Protein AF-A0A3N0XPR8-F1 (afdb_monomer_lite)

Sequence (132 aa):
MGLFILSEVSAPPVPPTPMPAAERLIGLFQVGHSLERYVEEFVELAYLTNWSDARLIALFLDGLDESTSRFDEPDDYFSLSDTINLILYLNGSKFVVEEVQDFKCSSRPVPPETRAAWPVRQPPSSSTCPSS

Secondary structure (DSSP, 8-state):
---------PPPPPPPP---HHHHHHT---TTS-HHHHHHHHHHHHHTS---HHHHHHHHHHHS-TTS---S---TT--HHHHHHHHHHHTT-----------------PPP--------------------

Radius of gyration: 33.57 Å; chains: 1; bounding box: 107×58×76 Å

Organism: Anabarilius grahami (NCBI:txid495550)

pLDDT: mean 77.06, std 17.83, range [42.56, 96.69]

Structure (mmCIF, N/CA/C/O backbone):
data_AF-A0A3N0XPR8-F1
#
_entry.id   AF-A0A3N0XPR8-F1
#
loop_
_atom_site.group_PDB
_atom_site.id
_atom_site.type_symbol
_atom_site.label_atom_id
_atom_site.label_alt_id
_atom_site.label_comp_id
_atom_site.label_asym_id
_atom_site.label_entity_id
_atom_site.label_seq_id
_atom_site.pdbx_PDB_ins_code
_atom_site.Cartn_x
_atom_site.Cartn_y
_atom_site.Cartn_z
_atom_site.occupancy
_atom_site.B_iso_or_equiv
_atom_site.auth_seq_id
_atom_site.auth_comp_id
_atom_site.auth_asym_id
_atom_site.auth_atom_id
_atom_site.pdbx_PDB_model_num
ATOM 1 N N . MET A 1 1 ? -19.974 -2.302 64.026 1.00 43.28 1 MET A N 1
ATOM 2 C CA . MET A 1 1 ? -19.179 -3.031 63.017 1.00 43.28 1 MET A CA 1
ATOM 3 C C . MET A 1 1 ? -19.311 -2.284 61.705 1.00 43.28 1 MET A C 1
ATOM 5 O O . MET A 1 1 ? -20.397 -2.296 61.146 1.00 43.28 1 MET A O 1
ATOM 9 N N . GLY A 1 2 ? -18.277 -1.558 61.279 1.00 44.09 2 GLY A N 1
ATOM 10 C CA . GLY A 1 2 ? -18.265 -0.865 59.987 1.00 44.09 2 GLY A CA 1
ATOM 11 C C . GLY A 1 2 ? -17.307 -1.575 59.039 1.00 44.09 2 GLY A C 1
ATOM 12 O O . GLY A 1 2 ? -16.176 -1.850 59.436 1.00 44.09 2 GLY A O 1
ATOM 13 N N . LEU A 1 3 ? -17.753 -1.884 57.820 1.00 52.28 3 LEU A N 1
ATOM 14 C CA . LEU A 1 3 ? -16.852 -2.302 56.748 1.00 52.28 3 LEU A CA 1
ATOM 15 C C . LEU A 1 3 ? -16.300 -1.050 56.066 1.00 52.28 3 LEU A C 1
ATOM 17 O O . LEU A 1 3 ? -17.066 -0.221 55.580 1.00 52.28 3 LEU A O 1
ATOM 21 N N . PHE A 1 4 ? -14.977 -0.948 55.996 1.00 45.56 4 PHE A N 1
ATOM 22 C CA . PHE A 1 4 ? -14.303 -0.006 55.113 1.00 45.56 4 PHE A CA 1
ATOM 23 C C . PHE A 1 4 ? -13.998 -0.728 53.800 1.00 45.56 4 PHE A C 1
ATOM 25 O O . PHE A 1 4 ? -13.233 -1.691 53.791 1.00 45.56 4 PHE A O 1
ATOM 32 N N . ILE A 1 5 ? -14.596 -0.274 52.697 1.00 58.19 5 ILE A N 1
ATOM 33 C CA . ILE A 1 5 ? -14.171 -0.690 51.360 1.00 58.19 5 ILE A CA 1
ATOM 34 C C . ILE A 1 5 ? -12.906 0.103 51.028 1.00 58.19 5 ILE A C 1
ATOM 36 O O . ILE A 1 5 ? -12.961 1.319 50.843 1.00 58.19 5 ILE A O 1
ATOM 40 N N . LEU A 1 6 ? -11.765 -0.583 50.963 1.00 47.50 6 LEU A N 1
ATOM 41 C CA . LEU A 1 6 ? -10.565 -0.045 50.331 1.00 47.50 6 LEU A CA 1
ATOM 42 C C . LEU A 1 6 ? -10.851 0.078 48.833 1.00 47.50 6 LEU A C 1
ATOM 44 O O . LEU A 1 6 ? -10.899 -0.921 48.120 1.00 47.50 6 LEU A O 1
ATOM 48 N N . SER A 1 7 ? -11.086 1.306 48.371 1.00 49.34 7 SER A N 1
ATOM 49 C CA . SER A 1 7 ? -11.169 1.599 46.944 1.00 49.34 7 SER A CA 1
ATOM 50 C C . SER A 1 7 ? -9.769 1.451 46.358 1.00 49.34 7 SER A C 1
ATOM 52 O O . SER A 1 7 ? -8.917 2.314 46.570 1.00 49.34 7 SER A O 1
ATOM 54 N N . GLU A 1 8 ? -9.525 0.346 45.657 1.00 52.72 8 GLU A N 1
ATOM 55 C CA . GLU A 1 8 ? -8.276 0.130 44.935 1.00 52.72 8 GLU A CA 1
ATOM 56 C C . GLU A 1 8 ? -8.124 1.234 43.884 1.00 52.72 8 GLU A C 1
ATOM 58 O O . GLU A 1 8 ? -8.936 1.369 42.965 1.00 52.72 8 GLU A O 1
ATOM 63 N N . VAL A 1 9 ? -7.118 2.089 44.071 1.00 51.78 9 VAL A N 1
ATOM 64 C CA . VAL A 1 9 ? -6.809 3.161 43.127 1.00 51.78 9 VAL A CA 1
ATOM 65 C C . VAL A 1 9 ? -6.181 2.509 41.905 1.00 51.78 9 VAL A C 1
ATOM 67 O O . VAL A 1 9 ? -4.978 2.254 41.878 1.00 51.78 9 VAL A O 1
ATOM 70 N N . SER A 1 10 ? -7.019 2.233 40.903 1.00 52.75 10 SER A N 1
ATOM 71 C CA . SER A 1 10 ? -6.559 1.864 39.566 1.00 52.75 10 SER A CA 1
ATOM 72 C C . SER A 1 10 ? -5.534 2.897 39.108 1.00 52.75 10 SER A C 1
ATOM 74 O O . SER A 1 10 ? -5.811 4.102 39.113 1.00 52.75 10 SER A O 1
ATOM 76 N N . ALA A 1 11 ? -4.329 2.428 38.784 1.00 58.59 11 ALA A N 1
ATOM 77 C CA . ALA A 1 11 ? -3.238 3.292 38.366 1.00 58.59 11 ALA A CA 1
ATOM 78 C C . ALA A 1 11 ? -3.660 4.129 37.142 1.00 58.59 11 ALA A C 1
ATOM 80 O O . ALA A 1 11 ? -4.425 3.640 36.304 1.00 58.59 11 ALA A O 1
ATOM 81 N N . PRO A 1 12 ? -3.167 5.376 37.000 1.00 63.00 12 PRO A N 1
ATOM 82 C CA . PRO A 1 12 ? -3.396 6.133 35.777 1.00 63.00 12 PRO A CA 1
ATOM 83 C C . PRO A 1 12 ? -2.898 5.304 34.584 1.00 63.00 12 PRO A C 1
ATOM 85 O O . PRO A 1 12 ? -1.821 4.704 34.687 1.00 63.00 12 PRO A O 1
ATOM 88 N N . PRO A 1 13 ? -3.651 5.239 33.469 1.00 62.06 13 PRO A N 1
ATOM 89 C CA . PRO A 1 13 ? -3.221 4.480 32.308 1.00 62.06 13 PRO A CA 1
ATOM 90 C C . PRO A 1 13 ? -1.861 5.011 31.861 1.00 62.06 13 PRO A C 1
ATOM 92 O O . PRO A 1 13 ? -1.708 6.206 31.598 1.00 62.06 13 PRO A O 1
ATOM 95 N N . VAL A 1 14 ? -0.870 4.117 31.813 1.00 63.72 14 VAL A N 1
ATOM 96 C CA . VAL A 1 14 ? 0.447 4.428 31.254 1.00 63.72 14 VAL A CA 1
ATOM 97 C C . VAL A 1 14 ? 0.209 4.984 29.847 1.00 63.72 14 VAL A C 1
ATOM 99 O O . VAL A 1 14 ? -0.516 4.336 29.085 1.00 63.72 14 VAL A O 1
ATOM 102 N N . PRO A 1 15 ? 0.754 6.166 29.493 1.00 64.00 15 PRO A N 1
ATOM 103 C CA . PRO A 1 15 ? 0.605 6.697 28.146 1.00 64.00 15 PRO A CA 1
ATOM 104 C C . PRO A 1 15 ? 1.061 5.625 27.154 1.00 64.00 15 PRO A C 1
ATOM 106 O O . PRO A 1 15 ? 2.175 5.121 27.323 1.00 64.00 15 PRO A O 1
ATOM 109 N N . PRO A 1 16 ? 0.229 5.224 26.174 1.00 62.47 16 PRO A N 1
ATOM 110 C CA . PRO A 1 16 ? 0.615 4.180 25.241 1.00 62.47 16 PRO A CA 1
ATOM 111 C C . PRO A 1 16 ? 1.895 4.625 24.541 1.00 62.47 16 PRO A C 1
ATOM 113 O O . PRO A 1 16 ? 1.924 5.681 23.904 1.00 62.47 16 PRO A O 1
ATOM 116 N N . THR A 1 17 ? 2.966 3.847 24.707 1.00 66.75 17 THR A N 1
ATOM 117 C CA . THR A 1 17 ? 4.236 4.104 24.028 1.00 66.75 17 THR A CA 1
ATOM 118 C C . THR A 1 17 ? 3.943 4.191 22.532 1.00 66.75 17 THR A C 1
ATOM 120 O O . THR A 1 17 ? 3.349 3.246 22.005 1.00 66.75 17 THR A O 1
ATOM 123 N N . PRO A 1 18 ? 4.305 5.288 21.839 1.00 75.44 18 PRO A N 1
ATOM 124 C CA . PRO A 1 18 ? 4.056 5.402 20.410 1.00 75.44 18 PRO A CA 1
ATOM 125 C C . PRO A 1 18 ? 4.706 4.224 19.682 1.00 75.44 18 PRO A C 1
ATOM 127 O O . PRO A 1 18 ? 5.931 4.095 19.691 1.00 75.44 18 PRO A O 1
ATOM 130 N N . MET A 1 19 ? 3.886 3.346 19.098 1.00 82.81 19 MET A N 1
ATOM 131 C CA . MET A 1 19 ? 4.390 2.207 18.335 1.00 82.81 19 MET A CA 1
ATOM 132 C C . MET A 1 19 ? 5.205 2.724 17.141 1.00 82.81 19 MET A C 1
ATOM 134 O O . MET A 1 19 ? 4.728 3.622 16.435 1.00 82.81 19 MET A O 1
ATOM 138 N N . PRO A 1 20 ? 6.408 2.178 16.888 1.00 90.81 20 PRO A N 1
ATOM 139 C CA . PRO A 1 20 ? 7.178 2.479 15.691 1.00 90.81 20 PRO A CA 1
ATOM 140 C C . PRO A 1 20 ? 6.335 2.320 14.424 1.00 90.81 20 PRO A C 1
ATOM 142 O O . PRO A 1 20 ? 5.554 1.374 14.309 1.00 90.81 20 PRO A O 1
ATOM 145 N N . ALA A 1 21 ? 6.532 3.201 13.438 1.00 91.00 21 ALA A N 1
ATOM 146 C CA . ALA A 1 21 ? 5.803 3.131 12.168 1.00 91.00 21 ALA A CA 1
ATOM 147 C C . ALA A 1 21 ? 5.944 1.754 11.491 1.00 91.00 21 ALA A C 1
ATOM 149 O O . ALA A 1 21 ? 4.967 1.221 10.982 1.00 91.00 21 ALA A O 1
ATOM 150 N N . ALA A 1 22 ? 7.124 1.134 11.588 1.00 92.44 22 ALA A N 1
ATOM 151 C CA . ALA A 1 22 ? 7.377 -0.222 11.102 1.00 92.44 22 ALA A CA 1
ATOM 152 C C . ALA A 1 22 ? 6.530 -1.307 11.801 1.00 92.44 22 ALA A C 1
ATOM 154 O O . ALA A 1 22 ? 6.082 -2.236 11.140 1.00 92.44 22 ALA A O 1
ATOM 155 N N . GLU A 1 23 ? 6.283 -1.201 13.112 1.00 93.31 23 GLU A N 1
ATOM 156 C CA . GLU A 1 23 ? 5.429 -2.155 13.840 1.00 93.31 23 GLU A CA 1
ATOM 157 C C . GLU A 1 23 ? 3.957 -1.977 13.459 1.00 93.31 23 GLU A C 1
ATOM 159 O O . GLU A 1 23 ? 3.261 -2.963 13.221 1.00 93.31 23 GLU A O 1
ATOM 164 N N . ARG A 1 24 ? 3.500 -0.722 13.318 1.00 93.69 24 ARG A N 1
ATOM 165 C CA . ARG A 1 24 ? 2.156 -0.416 12.801 1.00 93.69 24 ARG A CA 1
ATOM 166 C C . ARG A 1 24 ? 1.963 -0.943 11.379 1.00 93.69 24 ARG A C 1
ATOM 168 O O . ARG A 1 24 ? 0.925 -1.523 11.100 1.00 93.69 24 ARG A O 1
ATOM 175 N N . LEU A 1 25 ? 2.964 -0.778 10.512 1.00 94.94 25 LEU A N 1
ATOM 176 C CA . LEU A 1 25 ? 2.916 -1.188 9.108 1.00 94.94 25 LEU A CA 1
ATOM 177 C C . LEU A 1 25 ? 2.842 -2.714 8.935 1.00 94.94 25 LEU A C 1
ATOM 179 O O . LEU A 1 25 ? 2.115 -3.183 8.069 1.00 94.94 25 LEU A O 1
ATOM 183 N N . ILE A 1 26 ? 3.534 -3.493 9.779 1.00 93.94 26 ILE A N 1
ATOM 184 C CA . ILE A 1 26 ? 3.427 -4.969 9.795 1.00 93.94 26 ILE A CA 1
ATOM 185 C C . ILE A 1 26 ? 2.014 -5.427 10.188 1.00 93.94 26 ILE A C 1
ATOM 187 O O . ILE A 1 26 ? 1.554 -6.468 9.731 1.00 93.94 26 ILE A O 1
ATOM 191 N N . GLY A 1 27 ? 1.339 -4.674 11.060 1.00 93.12 27 GLY A N 1
ATOM 192 C CA . GLY A 1 27 ? -0.011 -4.979 11.533 1.00 93.12 27 GLY A CA 1
ATOM 193 C C . GLY A 1 27 ? -1.140 -4.315 10.741 1.00 93.12 27 GLY A C 1
ATOM 194 O O . GLY A 1 27 ? -2.278 -4.363 11.209 1.00 93.12 27 GLY A O 1
ATOM 195 N N . LEU A 1 28 ? -0.857 -3.659 9.609 1.00 94.94 28 LEU A N 1
ATOM 196 C CA . LEU A 1 28 ? -1.856 -2.891 8.867 1.00 94.94 28 LEU A CA 1
ATOM 197 C C . LEU A 1 28 ? -2.574 -3.758 7.824 1.00 94.94 28 LEU A C 1
ATOM 199 O O . LEU A 1 28 ? -1.993 -4.161 6.818 1.00 94.94 28 LEU A O 1
ATOM 203 N N . PHE A 1 29 ? -3.873 -3.953 8.034 1.00 94.81 29 PHE A N 1
ATOM 204 C CA . PHE A 1 29 ? -4.773 -4.694 7.149 1.00 94.81 29 PHE A CA 1
ATOM 205 C C . PHE A 1 29 ? -5.975 -3.821 6.762 1.00 94.81 29 PHE A C 1
ATOM 207 O O . PHE A 1 29 ? -6.343 -2.906 7.503 1.00 94.81 29 PHE A O 1
ATOM 214 N N . GLN A 1 30 ? -6.612 -4.113 5.628 1.00 94.19 30 GLN A N 1
ATOM 215 C CA . GLN A 1 30 ? -7.778 -3.376 5.137 1.00 94.19 30 GLN A CA 1
ATOM 216 C C . GLN A 1 30 ? -9.026 -3.609 6.014 1.00 94.19 30 GLN A C 1
ATOM 218 O O . GLN A 1 30 ? -9.709 -2.647 6.353 1.00 94.19 30 GLN A O 1
ATOM 223 N N . VAL A 1 31 ? -9.301 -4.852 6.431 1.00 89.56 31 VAL A N 1
ATOM 224 C CA . VAL A 1 31 ? -10.323 -5.257 7.428 1.00 89.56 31 VAL A CA 1
ATOM 225 C C . VAL A 1 31 ? -11.695 -4.587 7.233 1.00 89.56 31 VAL A C 1
ATOM 227 O O . VAL A 1 31 ? -12.309 -4.074 8.171 1.00 89.56 31 VAL A O 1
ATOM 230 N N . GLY A 1 32 ? -12.201 -4.568 6.002 1.00 82.62 32 GLY A N 1
ATOM 231 C CA . GLY A 1 32 ? -13.503 -3.990 5.667 1.00 82.62 32 GLY A CA 1
ATOM 232 C C . GLY A 1 32 ? -13.558 -2.457 5.673 1.00 82.62 32 GLY A C 1
ATOM 233 O O . GLY A 1 32 ? -14.639 -1.887 5.498 1.00 82.62 32 GLY A O 1
ATOM 234 N N . HIS A 1 33 ? -12.427 -1.768 5.846 1.00 91.19 33 HIS A N 1
ATOM 235 C CA . HIS A 1 33 ? -12.305 -0.351 5.511 1.00 91.19 33 HIS A CA 1
ATOM 236 C C . HIS A 1 33 ? -12.254 -0.157 3.985 1.00 91.19 33 HIS A C 1
ATOM 238 O O . HIS A 1 33 ? -11.978 -1.084 3.217 1.00 91.19 33 HIS A O 1
ATOM 244 N N . SER A 1 34 ? -12.538 1.065 3.517 1.00 94.44 34 SER A N 1
ATOM 245 C CA . SER A 1 34 ? -12.401 1.363 2.088 1.00 94.44 34 SER A CA 1
ATOM 246 C C . SER A 1 34 ? -10.932 1.283 1.668 1.00 94.44 34 SER A C 1
ATOM 248 O O . SER A 1 34 ? -10.029 1.576 2.458 1.00 94.44 34 SER A O 1
ATOM 250 N N . LEU A 1 35 ? -10.700 0.903 0.413 1.00 95.62 35 LEU A N 1
ATOM 251 C CA . LEU A 1 35 ? -9.357 0.758 -0.141 1.00 95.62 35 LEU A CA 1
ATOM 252 C C . LEU A 1 35 ? -8.562 2.070 -0.046 1.00 95.62 35 LEU A C 1
ATOM 254 O O . LEU A 1 35 ? -7.383 2.050 0.285 1.00 95.62 35 LEU A O 1
ATOM 258 N N . GLU A 1 36 ? -9.217 3.215 -0.254 1.00 96.38 36 GLU A N 1
ATOM 259 C CA . GLU A 1 36 ? -8.606 4.541 -0.109 1.00 96.38 36 GLU A CA 1
ATOM 260 C C . GLU A 1 36 ? -8.128 4.795 1.319 1.00 96.38 36 GLU A C 1
ATOM 262 O O . GLU A 1 36 ? -7.039 5.328 1.512 1.00 96.38 36 GLU A O 1
ATOM 267 N N . ARG A 1 37 ? -8.919 4.397 2.325 1.00 96.00 37 ARG A N 1
ATOM 268 C CA . ARG A 1 37 ? -8.558 4.602 3.731 1.00 96.00 37 ARG A CA 1
ATOM 269 C C . ARG A 1 37 ? -7.383 3.721 4.150 1.00 96.00 37 ARG A C 1
ATOM 271 O O . ARG A 1 37 ? -6.530 4.174 4.908 1.00 96.00 37 ARG A O 1
ATOM 278 N N . TYR A 1 38 ? -7.337 2.489 3.645 1.00 96.69 38 TYR A N 1
ATOM 279 C CA . TYR A 1 38 ? -6.196 1.596 3.831 1.00 96.69 38 TYR A CA 1
ATOM 280 C C . TYR A 1 38 ? -4.932 2.154 3.157 1.00 96.69 38 TYR A C 1
ATOM 282 O O . TYR A 1 38 ? -3.890 2.244 3.800 1.00 96.69 38 TYR A O 1
ATOM 290 N N . VAL A 1 39 ? -5.035 2.606 1.901 1.00 96.69 39 VAL A N 1
ATOM 291 C CA . VAL A 1 39 ? -3.919 3.221 1.161 1.00 96.69 39 VAL A CA 1
ATOM 292 C C . VAL A 1 39 ? -3.402 4.490 1.847 1.00 96.69 39 VAL A C 1
ATOM 294 O O . VAL A 1 39 ? -2.191 4.663 1.942 1.00 96.69 39 VAL A O 1
ATOM 297 N N . GLU A 1 40 ? -4.286 5.361 2.341 1.00 96.44 40 GLU A N 1
ATOM 298 C CA . GLU A 1 40 ? -3.917 6.593 3.054 1.00 96.44 40 GLU A CA 1
ATOM 299 C C . GLU A 1 40 ? -3.010 6.295 4.263 1.00 96.44 40 GLU A C 1
ATOM 301 O O . GLU A 1 40 ? -1.907 6.837 4.354 1.00 96.44 40 GLU A O 1
ATOM 306 N N . GLU A 1 41 ? -3.428 5.385 5.151 1.00 96.00 41 GLU A N 1
ATOM 307 C CA . GLU A 1 41 ? -2.631 5.004 6.327 1.00 96.00 41 GLU A CA 1
ATOM 308 C C . GLU A 1 41 ? -1.382 4.188 5.948 1.00 96.00 41 GLU A C 1
ATOM 310 O O . GLU A 1 41 ? -0.320 4.373 6.549 1.00 96.00 41 GLU A O 1
ATOM 315 N N . PHE A 1 42 ? -1.469 3.331 4.923 1.00 96.62 42 PHE A N 1
ATOM 316 C CA . PHE A 1 42 ? -0.326 2.564 4.429 1.00 96.62 42 PHE A CA 1
ATOM 317 C C . PHE A 1 42 ? 0.784 3.487 3.914 1.00 96.62 42 PHE A C 1
ATOM 319 O O . PHE A 1 42 ? 1.940 3.315 4.292 1.00 96.62 42 PHE A O 1
ATOM 326 N N . VAL A 1 43 ? 0.452 4.480 3.082 1.00 95.50 43 VAL A N 1
ATOM 327 C CA . VAL A 1 43 ? 1.432 5.411 2.498 1.00 95.50 43 VAL A CA 1
ATOM 328 C C . VAL A 1 43 ? 2.034 6.328 3.565 1.00 95.50 43 VAL A C 1
ATOM 330 O O . VAL A 1 43 ? 3.248 6.541 3.552 1.00 95.50 43 VAL A O 1
ATOM 333 N N . GLU A 1 44 ? 1.237 6.812 4.527 1.00 94.25 44 GLU A N 1
ATOM 334 C CA . GLU A 1 44 ? 1.749 7.592 5.665 1.00 94.25 44 GLU A CA 1
ATOM 335 C C . GLU A 1 44 ? 2.784 6.787 6.470 1.00 94.25 44 GLU A C 1
ATOM 337 O O . GLU A 1 44 ? 3.875 7.280 6.768 1.00 94.25 44 GLU A O 1
ATOM 342 N N . LEU A 1 45 ? 2.482 5.523 6.781 1.00 94.88 45 LEU A N 1
ATOM 343 C CA . LEU A 1 45 ? 3.396 4.646 7.510 1.00 94.88 45 LEU A CA 1
ATOM 344 C C . LEU A 1 45 ? 4.615 4.239 6.675 1.00 94.88 45 LEU A C 1
ATOM 346 O O . LEU A 1 45 ? 5.728 4.251 7.201 1.00 94.88 45 LEU A O 1
ATOM 350 N N . ALA A 1 46 ? 4.436 3.929 5.390 1.00 94.19 46 ALA A N 1
ATOM 351 C CA . ALA A 1 46 ? 5.515 3.574 4.474 1.00 94.19 46 ALA A CA 1
ATOM 352 C C . ALA A 1 46 ? 6.544 4.707 4.350 1.00 94.19 46 ALA A C 1
ATOM 354 O O . ALA A 1 46 ? 7.739 4.445 4.490 1.00 94.19 46 ALA A O 1
ATOM 355 N N . TYR A 1 47 ? 6.091 5.959 4.203 1.00 91.69 47 TYR A N 1
ATOM 356 C CA . TYR A 1 47 ? 6.944 7.156 4.153 1.00 91.69 47 TYR A CA 1
ATOM 357 C C . TYR A 1 47 ? 7.783 7.360 5.429 1.00 91.69 47 TYR A C 1
ATOM 359 O O . TYR A 1 47 ? 8.897 7.880 5.377 1.00 91.69 47 TYR A O 1
ATOM 367 N N . LEU A 1 48 ? 7.284 6.914 6.586 1.00 92.44 48 LEU A N 1
ATOM 368 C CA . LEU A 1 48 ? 8.014 6.939 7.860 1.00 92.44 48 LEU A CA 1
ATOM 369 C C . LEU A 1 48 ? 9.004 5.767 8.025 1.00 92.44 48 LEU A C 1
ATOM 371 O O . LEU A 1 48 ? 9.705 5.695 9.039 1.00 92.44 48 LEU A O 1
ATOM 375 N N . THR A 1 49 ? 9.089 4.851 7.055 1.00 89.56 49 THR A N 1
ATOM 376 C CA . THR A 1 49 ? 10.064 3.751 7.030 1.00 89.56 49 THR A CA 1
ATOM 377 C C . THR A 1 49 ? 11.117 3.946 5.940 1.00 89.56 49 THR A C 1
ATOM 379 O O . THR A 1 49 ? 10.894 4.598 4.931 1.00 89.56 49 THR A O 1
ATOM 382 N N . ASN A 1 50 ? 12.283 3.322 6.119 1.00 89.94 50 ASN A N 1
ATOM 383 C CA . ASN A 1 50 ? 13.325 3.239 5.090 1.00 89.94 50 ASN A CA 1
ATOM 384 C C . ASN A 1 50 ? 13.338 1.825 4.473 1.00 89.94 50 ASN A C 1
ATOM 386 O O . ASN A 1 50 ? 14.376 1.157 4.425 1.00 89.94 50 ASN A O 1
ATOM 390 N N . TRP A 1 51 ? 12.161 1.305 4.118 1.00 93.44 51 TRP A N 1
ATOM 391 C CA . TRP A 1 51 ? 12.004 -0.013 3.498 1.00 93.44 51 TRP A CA 1
ATOM 392 C C . TRP A 1 51 ? 11.968 0.105 1.974 1.00 93.44 51 TRP A C 1
ATOM 394 O O . TRP A 1 51 ? 11.546 1.113 1.427 1.00 93.44 51 TRP A O 1
ATOM 404 N N . SER A 1 52 ? 12.460 -0.926 1.290 1.00 91.81 52 SER A N 1
ATOM 405 C CA . SER A 1 52 ? 12.450 -1.009 -0.172 1.00 91.81 52 SER A CA 1
ATOM 406 C C . SER A 1 52 ? 11.050 -1.308 -0.702 1.00 91.81 52 SER A C 1
ATOM 408 O O . SER A 1 52 ? 10.379 -2.166 -0.123 1.00 91.81 52 SER A O 1
ATOM 410 N N . ASP A 1 53 ? 10.691 -0.741 -1.852 1.00 92.12 53 ASP A N 1
ATOM 411 C CA . ASP A 1 53 ? 9.432 -0.962 -2.576 1.00 92.12 53 ASP A CA 1
ATOM 412 C C . ASP A 1 53 ? 8.999 -2.428 -2.589 1.00 92.12 53 ASP A C 1
ATOM 414 O O . ASP A 1 53 ? 7.912 -2.721 -2.120 1.00 92.12 53 ASP A O 1
ATOM 418 N N . ALA A 1 54 ? 9.865 -3.376 -2.963 1.00 90.50 54 ALA A N 1
ATOM 419 C CA . ALA A 1 54 ? 9.529 -4.808 -2.973 1.00 90.50 54 ALA A CA 1
ATOM 420 C C . ALA A 1 54 ? 8.999 -5.360 -1.626 1.00 90.50 54 ALA A C 1
ATOM 422 O O . ALA A 1 54 ? 8.153 -6.250 -1.604 1.00 90.50 54 ALA A O 1
ATOM 423 N N . ARG A 1 55 ? 9.457 -4.825 -0.482 1.00 92.00 55 ARG A N 1
ATOM 424 C CA . ARG A 1 55 ? 8.932 -5.193 0.851 1.00 92.00 55 ARG A CA 1
ATOM 425 C C . ARG A 1 55 ? 7.605 -4.507 1.150 1.00 92.00 55 ARG A C 1
ATOM 427 O O . ARG A 1 55 ? 6.742 -5.110 1.776 1.00 92.00 55 ARG A O 1
ATOM 434 N N . LEU A 1 56 ? 7.472 -3.250 0.735 1.00 94.56 56 LEU A N 1
ATOM 435 C CA . LEU A 1 56 ? 6.261 -2.458 0.924 1.00 94.56 56 LEU A CA 1
ATOM 436 C C . LEU A 1 56 ? 5.127 -3.002 0.042 1.00 94.56 56 LEU A C 1
ATOM 438 O O . LEU A 1 56 ? 4.038 -3.221 0.546 1.00 94.56 56 LEU A O 1
ATOM 442 N N . ILE A 1 57 ? 5.408 -3.342 -1.216 1.00 93.25 57 ILE A N 1
ATOM 443 C CA . ILE A 1 57 ? 4.506 -4.022 -2.151 1.00 93.25 57 ILE A CA 1
ATOM 444 C C . ILE A 1 57 ? 4.027 -5.356 -1.568 1.00 93.25 57 ILE A C 1
ATOM 446 O O . ILE A 1 57 ? 2.825 -5.592 -1.516 1.00 93.25 57 ILE A O 1
ATOM 450 N N . ALA A 1 58 ? 4.938 -6.202 -1.071 1.00 91.75 58 ALA A N 1
ATOM 451 C CA . ALA A 1 58 ? 4.560 -7.485 -0.476 1.00 91.75 58 ALA A CA 1
ATOM 452 C C . ALA A 1 58 ? 3.607 -7.319 0.725 1.00 91.75 58 ALA A C 1
ATOM 454 O O . ALA A 1 58 ? 2.597 -8.012 0.799 1.00 91.75 58 ALA A O 1
ATOM 455 N N . LEU A 1 59 ? 3.890 -6.374 1.630 1.00 94.12 59 LEU A N 1
ATOM 456 C CA . LEU A 1 59 ? 3.030 -6.083 2.787 1.00 94.12 59 LEU A CA 1
ATOM 457 C C . LEU A 1 59 ? 1.697 -5.437 2.394 1.00 94.12 59 LEU A C 1
ATOM 459 O O . LEU A 1 59 ? 0.665 -5.782 2.960 1.00 94.12 59 LEU A O 1
ATOM 463 N N . PHE A 1 60 ? 1.714 -4.523 1.422 1.00 94.88 60 PHE A N 1
ATOM 464 C CA . PHE A 1 60 ? 0.513 -3.893 0.883 1.00 94.88 60 PHE A CA 1
ATOM 465 C C . PHE A 1 60 ? -0.434 -4.947 0.311 1.00 94.88 60 PHE A C 1
ATOM 467 O O . PHE A 1 60 ? -1.605 -4.976 0.667 1.00 94.88 60 PHE A O 1
ATOM 474 N N . LEU A 1 61 ? 0.083 -5.847 -0.532 1.00 92.44 6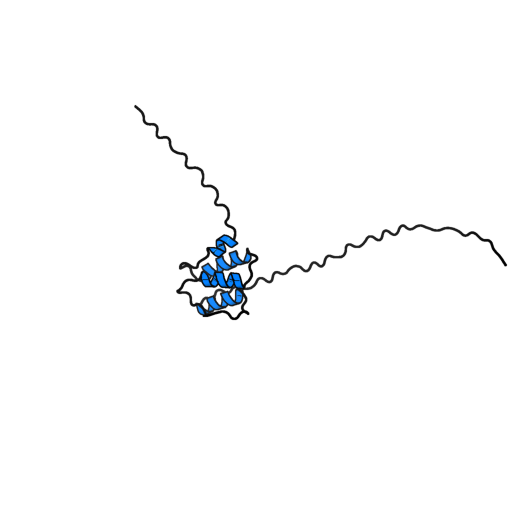1 LEU A N 1
ATOM 475 C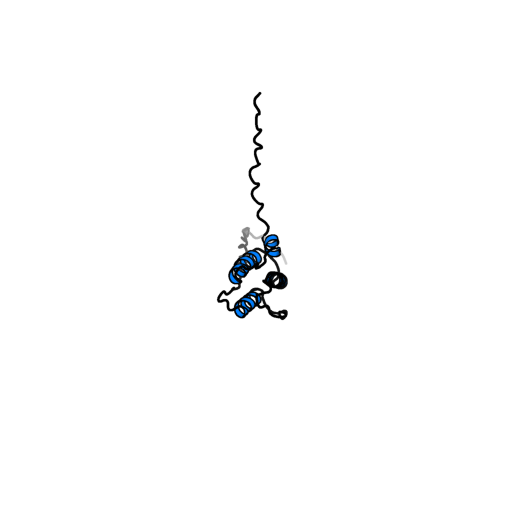 CA . LEU A 1 61 ? -0.708 -6.904 -1.158 1.00 92.44 61 LEU A CA 1
ATOM 476 C C . LEU A 1 61 ? -1.204 -7.942 -0.143 1.00 92.44 61 LEU A C 1
ATOM 478 O O . LEU A 1 61 ? -2.344 -8.380 -0.266 1.00 92.44 61 LEU A O 1
ATOM 482 N N . ASP A 1 62 ? -0.401 -8.318 0.858 1.00 92.31 62 ASP A N 1
ATOM 483 C CA . ASP A 1 62 ? -0.830 -9.227 1.935 1.00 92.31 62 ASP A CA 1
ATOM 484 C C . ASP A 1 62 ? -1.970 -8.615 2.770 1.00 92.31 62 ASP A C 1
ATOM 486 O O . ASP A 1 62 ? -2.951 -9.294 3.074 1.00 92.31 62 ASP A O 1
ATOM 490 N N . GLY A 1 63 ? -1.891 -7.306 3.044 1.00 93.44 63 GLY A N 1
ATOM 491 C CA . GLY A 1 63 ? -2.843 -6.568 3.873 1.00 93.44 63 GLY A CA 1
ATOM 492 C C . GLY A 1 63 ? -4.205 -6.239 3.243 1.00 93.44 63 GLY A C 1
ATOM 493 O O . GLY A 1 63 ? -5.106 -5.822 3.973 1.00 93.44 63 GLY A O 1
ATOM 494 N N . LEU A 1 64 ? -4.394 -6.418 1.929 1.00 94.19 64 LEU A N 1
ATOM 495 C CA . LEU A 1 64 ? -5.686 -6.191 1.255 1.00 94.19 64 LEU A CA 1
ATOM 496 C C . LEU A 1 64 ? -6.751 -7.216 1.677 1.00 94.19 64 LEU A C 1
ATOM 498 O O . LEU A 1 64 ? -6.441 -8.380 1.918 1.00 94.19 64 LEU A O 1
ATOM 502 N N . ASP A 1 65 ? -8.029 -6.842 1.650 1.00 92.69 65 ASP A N 1
ATOM 503 C CA . ASP A 1 65 ? -9.112 -7.817 1.843 1.00 92.69 65 ASP A CA 1
ATOM 504 C C . ASP A 1 65 ? -9.205 -8.805 0.659 1.00 92.69 65 ASP A C 1
ATOM 506 O O . ASP A 1 65 ? -8.879 -8.469 -0.480 1.00 92.69 65 ASP A O 1
ATOM 510 N N . GLU A 1 66 ? -9.705 -10.024 0.902 1.00 86.75 66 GLU A N 1
ATOM 511 C CA . GLU A 1 66 ? -9.933 -11.051 -0.140 1.00 86.75 66 GLU A CA 1
ATOM 512 C C . GLU A 1 66 ? -10.954 -10.597 -1.207 1.00 86.75 66 GLU A C 1
ATOM 514 O O . GLU A 1 66 ? -10.929 -11.056 -2.346 1.00 86.75 66 GLU A O 1
ATOM 519 N N . SER A 1 67 ? -11.839 -9.659 -0.856 1.00 82.00 67 SER A N 1
ATOM 520 C CA . SER A 1 67 ? -12.798 -9.029 -1.771 1.00 82.00 67 SER A CA 1
ATOM 521 C C . SER A 1 67 ? -12.193 -7.943 -2.667 1.00 82.00 67 SER A C 1
ATOM 523 O O . SER A 1 67 ? -12.842 -7.537 -3.634 1.00 82.00 67 SER A O 1
ATOM 525 N N . THR A 1 68 ? -10.988 -7.454 -2.364 1.00 84.31 68 THR A N 1
ATOM 526 C CA . THR A 1 68 ? -10.287 -6.466 -3.187 1.00 84.31 68 THR A CA 1
ATOM 527 C C . THR A 1 68 ? -9.640 -7.181 -4.369 1.00 84.31 68 THR A C 1
ATOM 529 O O . THR A 1 68 ? -8.862 -8.117 -4.193 1.00 84.31 68 THR A O 1
ATOM 532 N N . SER A 1 69 ? -9.933 -6.733 -5.591 1.00 78.25 69 SER A N 1
ATOM 533 C CA . SER A 1 69 ? -9.364 -7.326 -6.805 1.00 78.25 69 SER A CA 1
ATOM 534 C C . SER A 1 69 ? -7.852 -7.111 -6.829 1.00 7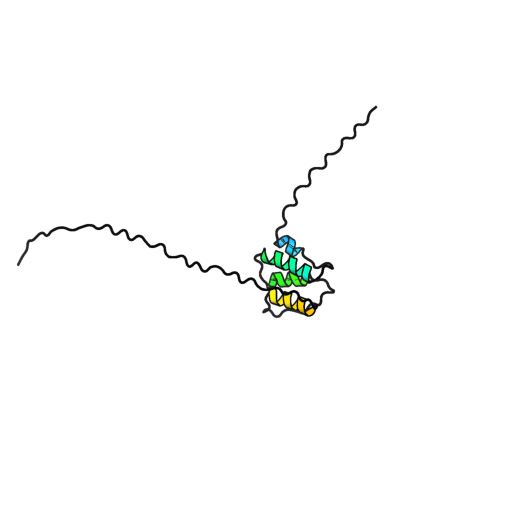8.25 69 SER A C 1
ATOM 536 O O . SER A 1 69 ? -7.388 -5.976 -6.975 1.00 78.25 69 SER A O 1
ATOM 538 N N . ARG A 1 70 ? -7.101 -8.204 -6.671 1.00 77.38 70 ARG A N 1
ATOM 539 C CA . ARG A 1 70 ? -5.644 -8.270 -6.832 1.00 77.38 70 ARG A CA 1
ATOM 540 C C . ARG A 1 70 ? -5.300 -8.685 -8.271 1.00 77.38 70 ARG A C 1
ATOM 542 O O . ARG A 1 70 ? -6.170 -9.119 -9.023 1.00 77.38 70 ARG A O 1
ATOM 549 N N . PHE A 1 71 ? -4.036 -8.549 -8.645 1.00 74.19 71 PHE A N 1
ATOM 550 C CA . PHE A 1 71 ? -3.468 -9.091 -9.883 1.00 74.19 71 PHE A CA 1
ATOM 551 C C . PHE A 1 71 ? -2.477 -10.210 -9.526 1.00 74.19 71 PHE A C 1
ATOM 553 O O . PHE A 1 71 ? -1.960 -10.216 -8.410 1.00 74.19 71 PHE A O 1
ATOM 560 N N . ASP A 1 72 ? -2.263 -11.172 -10.431 1.00 66.06 72 ASP A N 1
ATOM 561 C CA . ASP A 1 72 ? -1.651 -12.461 -10.064 1.00 66.06 72 ASP A CA 1
ATOM 562 C C . ASP A 1 72 ? -0.187 -12.355 -9.593 1.00 66.06 72 ASP A C 1
ATOM 564 O O . ASP A 1 72 ? 0.177 -13.028 -8.632 1.00 66.06 72 ASP A O 1
ATOM 568 N N . GLU A 1 73 ? 0.638 -11.499 -10.208 1.00 62.25 73 GLU A N 1
ATOM 569 C CA . GLU A 1 73 ? 1.990 -11.163 -9.726 1.00 62.25 73 GLU A CA 1
ATOM 570 C C . GLU A 1 73 ? 2.490 -9.863 -10.399 1.00 62.25 73 GLU A C 1
ATOM 572 O O . GLU A 1 73 ? 2.175 -9.642 -11.574 1.00 62.25 73 GLU A O 1
ATOM 577 N N . PRO A 1 74 ? 3.230 -8.970 -9.710 1.00 59.19 74 PRO A N 1
ATOM 578 C CA . PRO A 1 74 ? 3.924 -7.864 -10.370 1.00 59.19 74 PRO A CA 1
ATOM 579 C C . PRO A 1 74 ? 5.172 -8.362 -11.089 1.00 59.19 74 PRO A C 1
ATOM 581 O O . PRO A 1 74 ? 5.999 -9.047 -10.494 1.00 59.19 74 PRO A O 1
ATOM 584 N N . ASP A 1 75 ? 5.360 -7.928 -12.337 1.00 61.88 75 ASP A N 1
ATOM 585 C CA . ASP A 1 75 ? 6.697 -7.909 -12.931 1.00 61.88 75 ASP A CA 1
ATOM 586 C C . ASP A 1 75 ? 7.647 -7.124 -11.997 1.00 61.88 75 ASP A C 1
ATOM 588 O O . ASP A 1 75 ? 7.245 -6.106 -11.427 1.00 61.88 75 ASP A O 1
ATOM 592 N N . ASP A 1 76 ? 8.916 -7.539 -11.888 1.00 62.44 76 ASP A N 1
ATOM 593 C CA . ASP A 1 76 ? 9.969 -6.980 -10.998 1.00 62.44 76 ASP A CA 1
ATOM 594 C C . ASP A 1 76 ? 10.309 -5.472 -11.211 1.00 62.44 76 ASP A C 1
ATOM 596 O O . ASP A 1 76 ? 11.323 -4.967 -10.722 1.00 62.44 76 ASP A O 1
ATOM 600 N N . TYR A 1 77 ? 9.493 -4.738 -11.971 1.00 64.75 77 TYR A N 1
ATOM 601 C CA . TYR A 1 77 ? 9.739 -3.386 -12.475 1.00 64.75 77 TYR A CA 1
ATOM 602 C C . TYR A 1 77 ? 8.756 -2.310 -11.983 1.00 64.75 77 TYR A C 1
ATOM 604 O O . TYR A 1 77 ? 8.962 -1.141 -12.309 1.00 64.75 77 TYR A O 1
ATOM 612 N N . PHE A 1 78 ? 7.714 -2.655 -11.220 1.00 78.31 78 PHE A N 1
ATOM 613 C CA . PHE A 1 78 ? 6.773 -1.663 -10.680 1.00 78.31 78 PHE A CA 1
ATOM 614 C C . PHE A 1 78 ? 7.312 -0.981 -9.416 1.00 78.31 78 PHE A C 1
ATOM 616 O O . PHE A 1 78 ? 7.818 -1.649 -8.511 1.00 78.31 78 PHE A O 1
ATOM 623 N N . SER A 1 79 ? 7.155 0.344 -9.318 1.00 91.06 79 SER A N 1
ATOM 624 C CA . SER A 1 79 ? 7.351 1.043 -8.045 1.00 91.06 79 SER A CA 1
ATOM 625 C C . SER A 1 79 ? 6.189 0.769 -7.086 1.00 91.06 79 SER A C 1
ATOM 627 O O . SER A 1 79 ? 5.131 0.242 -7.463 1.00 91.06 79 SER A O 1
ATOM 629 N N . LEU A 1 80 ? 6.360 1.151 -5.820 1.00 92.88 80 LEU A N 1
ATOM 630 C CA . LEU A 1 80 ? 5.278 1.094 -4.842 1.00 92.88 80 LEU A CA 1
ATOM 631 C C . LEU A 1 80 ? 4.076 1.950 -5.274 1.00 92.88 80 LEU A C 1
ATOM 633 O O . LEU A 1 80 ? 2.934 1.517 -5.116 1.00 92.88 80 LEU A O 1
ATOM 637 N N . SER A 1 81 ? 4.315 3.145 -5.826 1.00 93.31 81 SER A N 1
ATOM 638 C CA . SER A 1 81 ? 3.236 4.052 -6.233 1.00 93.31 81 SER A CA 1
ATOM 639 C C . SER A 1 81 ? 2.466 3.512 -7.441 1.00 93.31 81 SER A C 1
ATOM 641 O O . SER A 1 81 ? 1.235 3.500 -7.412 1.00 93.31 81 SER A O 1
ATOM 643 N N . ASP A 1 82 ? 3.161 2.966 -8.445 1.00 92.12 82 ASP A N 1
ATOM 644 C CA . ASP A 1 82 ? 2.543 2.302 -9.598 1.00 92.12 82 ASP A CA 1
ATOM 645 C C . ASP A 1 82 ? 1.682 1.110 -9.159 1.00 92.12 82 ASP A C 1
ATOM 647 O O . ASP A 1 82 ? 0.537 0.970 -9.591 1.00 92.12 82 ASP A O 1
ATOM 651 N N . THR A 1 83 ? 2.198 0.286 -8.240 1.00 92.38 83 THR A N 1
ATOM 652 C CA . THR A 1 83 ? 1.482 -0.879 -7.697 1.00 92.38 83 THR A CA 1
ATOM 653 C C . THR A 1 83 ? 0.198 -0.476 -6.967 1.00 92.38 83 THR A C 1
ATOM 655 O O . THR A 1 83 ? -0.864 -1.065 -7.190 1.00 92.38 83 THR A O 1
ATOM 658 N N . ILE A 1 84 ? 0.269 0.550 -6.113 1.00 94.25 84 ILE A N 1
ATOM 659 C CA . ILE A 1 84 ? -0.892 1.070 -5.381 1.00 94.25 84 ILE A CA 1
ATOM 660 C C . ILE A 1 84 ? -1.919 1.665 -6.356 1.00 94.25 84 ILE A C 1
ATOM 662 O O . ILE A 1 84 ? -3.107 1.353 -6.263 1.00 94.25 84 ILE 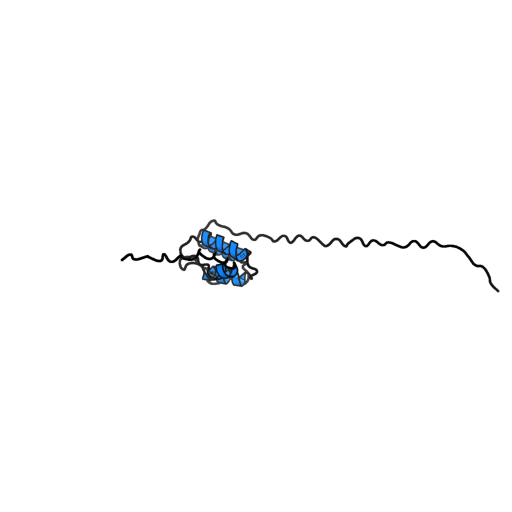A O 1
ATOM 666 N N . ASN A 1 85 ? -1.475 2.472 -7.323 1.00 94.56 85 ASN A N 1
ATOM 667 C CA . ASN A 1 85 ? -2.347 3.079 -8.331 1.00 94.56 85 ASN A CA 1
ATOM 668 C C . ASN A 1 85 ? -3.027 2.031 -9.227 1.00 94.56 85 ASN A C 1
ATOM 670 O O . ASN A 1 85 ? -4.202 2.189 -9.561 1.00 94.56 85 ASN A O 1
ATOM 674 N N . LEU A 1 86 ? -2.337 0.938 -9.568 1.00 91.75 86 LEU A N 1
ATOM 675 C CA . LEU A 1 86 ? -2.918 -0.187 -10.300 1.00 91.75 86 LEU A CA 1
ATOM 676 C C . LEU A 1 86 ? -4.043 -0.859 -9.498 1.00 91.75 86 LEU A C 1
ATOM 678 O O . LEU A 1 86 ? -5.136 -1.050 -10.028 1.00 91.75 86 LEU A O 1
ATOM 682 N N . ILE A 1 87 ? -3.817 -1.164 -8.216 1.00 93.56 87 ILE A N 1
ATOM 683 C CA . ILE A 1 87 ? -4.846 -1.745 -7.335 1.00 93.56 87 ILE A CA 1
ATOM 684 C C . ILE A 1 87 ? -6.043 -0.796 -7.172 1.00 93.56 87 ILE A C 1
ATOM 686 O O . ILE A 1 87 ? -7.191 -1.235 -7.277 1.00 93.56 87 ILE A O 1
ATOM 690 N N . LEU A 1 88 ? -5.805 0.505 -6.988 1.00 94.38 88 LEU A N 1
ATOM 691 C CA . LEU A 1 88 ? -6.862 1.520 -6.927 1.00 94.38 88 LEU A CA 1
ATOM 692 C C . LEU A 1 88 ? -7.694 1.561 -8.217 1.00 94.38 88 LEU A C 1
ATOM 694 O O . LEU A 1 88 ? -8.925 1.546 -8.151 1.00 94.38 88 LEU A O 1
ATOM 698 N N . TYR A 1 89 ? -7.035 1.547 -9.378 1.00 93.38 89 TYR A N 1
ATOM 699 C CA . TYR A 1 89 ? -7.684 1.535 -10.689 1.00 93.38 89 TYR A CA 1
ATOM 700 C C . TYR A 1 89 ? -8.530 0.272 -10.915 1.00 93.38 89 TYR A C 1
ATOM 702 O O . TYR A 1 89 ? -9.694 0.378 -11.308 1.00 93.38 89 TYR A O 1
ATOM 710 N N . LEU A 1 90 ? -7.985 -0.915 -10.617 1.00 92.00 90 LEU A N 1
ATOM 711 C CA . LEU A 1 90 ? -8.686 -2.199 -10.761 1.00 92.00 90 LEU A CA 1
ATOM 712 C C . LEU A 1 90 ? -9.952 -2.280 -9.896 1.00 92.00 90 LEU A C 1
ATOM 714 O O . LEU A 1 90 ? -10.934 -2.900 -10.297 1.00 92.00 90 LEU A O 1
ATOM 718 N N . ASN A 1 91 ? -9.955 -1.610 -8.742 1.00 93.62 91 ASN A N 1
ATOM 719 C CA . ASN A 1 91 ? -11.098 -1.550 -7.830 1.00 93.62 91 ASN A CA 1
ATOM 720 C C . ASN A 1 91 ? -11.998 -0.315 -8.061 1.00 93.62 91 ASN A C 1
ATOM 722 O O . ASN A 1 91 ? -12.895 -0.037 -7.267 1.00 93.62 91 ASN A O 1
ATOM 726 N N . GLY A 1 92 ? -11.796 0.418 -9.164 1.00 92.75 92 GLY A N 1
ATOM 727 C CA . GLY A 1 92 ? -12.649 1.537 -9.581 1.00 92.75 92 GLY A CA 1
ATOM 728 C C . GLY A 1 92 ? -12.516 2.805 -8.732 1.00 92.75 92 GLY A C 1
ATOM 729 O O . GLY A 1 92 ? -13.377 3.689 -8.818 1.00 92.75 92 GLY A O 1
ATOM 730 N N . SER A 1 93 ? -11.462 2.911 -7.921 1.00 93.75 93 SER A N 1
ATOM 731 C CA . SER A 1 93 ? -11.193 4.103 -7.123 1.00 93.75 93 SER A CA 1
ATOM 732 C C . SER A 1 93 ? -10.715 5.270 -7.992 1.00 93.75 93 SER A C 1
ATOM 734 O O . SER A 1 93 ? -10.190 5.105 -9.093 1.00 93.75 93 SER A O 1
ATOM 736 N N . LYS A 1 94 ? -10.909 6.485 -7.474 1.00 94.31 94 LYS A N 1
ATOM 737 C CA . LYS A 1 94 ? -10.401 7.743 -8.050 1.00 94.31 94 LYS A CA 1
ATOM 738 C C . LYS A 1 94 ? -9.236 8.325 -7.250 1.00 94.31 94 LYS A C 1
ATOM 740 O O . LYS A 1 94 ? -8.774 9.417 -7.572 1.00 94.31 94 LYS A O 1
ATOM 745 N N . PHE A 1 95 ? -8.829 7.650 -6.178 1.00 93.38 95 PHE A N 1
ATOM 746 C CA . PHE A 1 95 ? -7.659 8.030 -5.403 1.00 93.38 95 PHE A CA 1
ATOM 747 C C . PHE A 1 95 ? -6.396 7.765 -6.230 1.00 93.38 95 PHE A C 1
ATOM 749 O O . PHE A 1 95 ? -6.365 6.831 -7.029 1.00 93.38 95 PHE A O 1
ATOM 756 N N . VAL A 1 96 ? -5.378 8.606 -6.062 1.00 93.50 96 VAL A N 1
ATOM 757 C CA . VAL A 1 96 ? -4.095 8.506 -6.766 1.00 93.50 96 VAL A CA 1
ATOM 75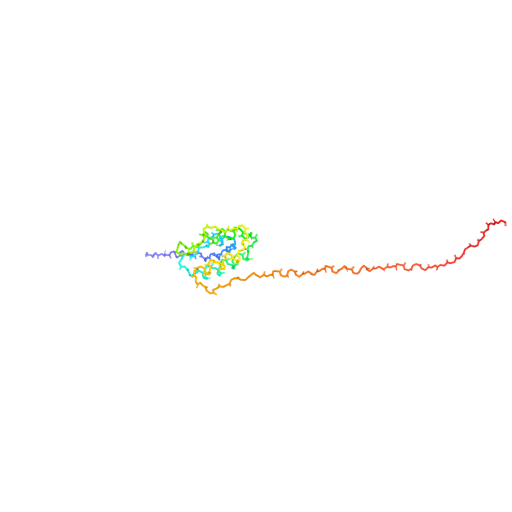8 C C . VAL A 1 96 ? -2.992 8.830 -5.770 1.00 93.50 96 VAL A C 1
ATOM 760 O O . VAL A 1 96 ? -3.100 9.804 -5.025 1.00 93.50 96 VAL A O 1
ATOM 763 N N . VAL A 1 97 ? -1.942 8.017 -5.767 1.00 92.81 97 VAL A N 1
ATOM 764 C CA . VAL A 1 97 ? -0.721 8.222 -4.986 1.00 92.81 97 VAL A CA 1
ATOM 765 C C . VAL A 1 97 ? 0.374 8.722 -5.923 1.00 92.81 97 VAL A C 1
ATOM 767 O O . VAL A 1 97 ? 0.603 8.136 -6.978 1.00 92.81 97 VAL A O 1
ATOM 770 N N . GLU A 1 98 ? 1.050 9.803 -5.544 1.00 91.12 98 GLU A N 1
ATOM 771 C CA . GLU A 1 98 ? 2.157 10.393 -6.302 1.00 91.12 98 GLU A CA 1
ATOM 772 C C . GLU A 1 98 ? 3.453 10.293 -5.488 1.00 91.12 98 GLU A C 1
ATOM 774 O O . GLU A 1 98 ? 3.453 10.488 -4.270 1.00 91.12 98 GLU A O 1
ATOM 779 N N . GLU A 1 99 ? 4.568 9.989 -6.152 1.00 82.62 99 GLU A N 1
ATOM 780 C CA . GLU A 1 99 ? 5.880 9.967 -5.509 1.00 82.62 99 GLU A CA 1
ATOM 781 C C . GLU A 1 99 ? 6.365 11.385 -5.209 1.00 82.62 99 GLU A C 1
ATOM 783 O O . GLU A 1 99 ? 6.625 12.193 -6.104 1.00 82.62 99 GLU A O 1
ATOM 788 N N . VAL A 1 100 ? 6.563 11.673 -3.922 1.00 79.69 100 VAL A N 1
ATOM 789 C CA . VAL A 1 100 ? 7.266 12.881 -3.498 1.00 79.69 100 VAL A CA 1
ATOM 790 C C . VAL A 1 100 ? 8.728 12.739 -3.911 1.00 79.69 100 VAL A C 1
ATOM 792 O O . VAL A 1 100 ? 9.500 12.038 -3.257 1.00 79.69 100 VAL A O 1
ATOM 795 N N . GLN A 1 101 ? 9.127 13.424 -4.987 1.00 67.50 101 GLN A N 1
ATOM 796 C CA . GLN A 1 101 ? 10.542 13.559 -5.323 1.00 67.50 101 GLN A CA 1
ATOM 797 C C . GLN A 1 101 ? 11.254 14.254 -4.164 1.00 67.50 101 GLN A C 1
ATOM 799 O O . GLN A 1 101 ? 11.108 15.462 -3.958 1.00 67.50 101 GLN A O 1
ATOM 804 N N . ASP A 1 102 ? 12.033 13.478 -3.413 1.00 62.97 102 ASP A N 1
ATOM 805 C CA . ASP A 1 102 ? 12.883 13.978 -2.343 1.00 62.97 102 ASP A CA 1
ATOM 806 C C . ASP A 1 102 ? 14.003 14.814 -2.976 1.00 62.97 102 ASP A C 1
ATOM 808 O O . ASP A 1 102 ? 15.081 14.318 -3.324 1.00 62.97 102 ASP A O 1
ATOM 812 N N . PHE A 1 103 ? 13.711 16.103 -3.192 1.00 57.28 103 PHE A N 1
ATOM 813 C CA . PHE A 1 103 ? 14.665 17.118 -3.618 1.00 57.28 103 PHE A CA 1
ATOM 814 C C . PHE A 1 103 ? 15.707 17.298 -2.513 1.00 57.28 103 PHE A C 1
ATOM 816 O O . PHE A 1 103 ? 15.723 18.297 -1.789 1.00 57.28 103 PHE A O 1
ATOM 823 N N . LYS A 1 104 ? 16.643 16.347 -2.430 1.00 56.47 104 LYS A N 1
ATOM 824 C CA . LYS A 1 104 ? 17.927 16.532 -1.769 1.00 56.47 104 LYS A CA 1
ATOM 825 C C . LYS A 1 104 ? 18.567 17.746 -2.403 1.00 56.47 104 LYS A C 1
ATOM 827 O O . LYS A 1 104 ? 19.162 17.658 -3.479 1.00 56.47 104 LYS A O 1
ATOM 832 N N . CYS A 1 105 ? 18.421 18.883 -1.726 1.00 56.12 105 CYS A N 1
ATOM 833 C CA . CYS A 1 105 ? 19.116 20.108 -2.054 1.00 56.12 105 CYS A CA 1
ATOM 834 C C . CYS A 1 105 ? 20.584 19.752 -2.244 1.00 56.12 105 CYS A C 1
ATOM 836 O O . CYS A 1 105 ? 21.295 19.470 -1.280 1.00 56.12 105 CYS A O 1
ATOM 838 N N . SER A 1 106 ? 21.029 19.776 -3.500 1.00 54.81 106 SER A N 1
ATOM 839 C CA . SER A 1 106 ? 22.437 19.700 -3.864 1.00 54.81 106 SER A CA 1
ATOM 840 C C . SER A 1 106 ? 23.077 21.041 -3.513 1.00 54.81 106 SER A C 1
ATOM 842 O O . SER A 1 106 ? 23.543 21.799 -4.365 1.00 54.81 106 SER A O 1
ATOM 844 N N . SER A 1 107 ? 23.073 21.358 -2.216 1.00 59.81 107 SER A N 1
ATOM 845 C CA . SER A 1 107 ? 23.930 22.354 -1.602 1.00 59.81 107 SER A CA 1
ATOM 846 C C . SER A 1 107 ? 25.347 21.800 -1.651 1.00 59.81 107 SER A C 1
ATOM 848 O O . SER A 1 107 ? 25.923 21.367 -0.654 1.00 59.81 107 SER A O 1
ATOM 850 N N . ARG A 1 108 ? 25.909 21.810 -2.869 1.00 59.25 108 ARG A N 1
ATOM 851 C CA . ARG A 1 108 ? 27.333 21.637 -3.128 1.00 59.25 108 ARG A CA 1
ATOM 852 C C . ARG A 1 108 ? 28.059 22.446 -2.055 1.00 59.25 108 ARG A C 1
ATOM 854 O O . ARG A 1 108 ? 27.857 23.664 -2.032 1.00 59.25 108 ARG A O 1
ATOM 861 N N . PRO A 1 109 ? 28.850 21.821 -1.164 1.00 59.44 109 PRO A N 1
ATOM 862 C CA . PRO A 1 109 ? 29.533 22.568 -0.128 1.00 59.44 109 PRO A CA 1
ATOM 863 C C . PRO A 1 109 ? 30.418 23.591 -0.830 1.00 59.44 109 PRO A C 1
ATOM 865 O O . PRO A 1 109 ? 31.335 23.227 -1.571 1.00 59.44 109 PRO A O 1
ATOM 868 N N . VAL A 1 110 ? 30.080 24.871 -0.656 1.00 61.62 110 VAL A N 1
ATOM 869 C CA . VAL A 1 110 ? 30.911 25.976 -1.124 1.00 61.62 110 VAL A CA 1
ATOM 870 C C . VAL A 1 110 ? 32.264 25.762 -0.453 1.00 61.62 110 VAL A C 1
ATOM 872 O O . VAL A 1 110 ? 32.298 25.703 0.781 1.00 61.62 110 VAL A O 1
ATOM 875 N N . PRO A 1 111 ? 33.362 25.576 -1.211 1.00 60.84 111 PRO A N 1
ATOM 876 C CA . PRO A 1 111 ? 34.668 25.425 -0.597 1.00 60.84 111 PRO A CA 1
ATOM 877 C C . PRO A 1 111 ? 34.902 26.658 0.275 1.00 60.84 111 PRO A C 1
ATOM 879 O O . PRO A 1 111 ? 34.727 27.769 -0.236 1.00 60.84 111 PRO A O 1
ATOM 882 N N . PRO A 1 112 ? 35.241 26.508 1.568 1.00 57.25 112 PRO A N 1
ATOM 883 C CA . PRO A 1 112 ? 35.547 27.669 2.383 1.00 57.25 112 PRO A CA 1
ATOM 884 C C . PRO A 1 112 ? 36.680 28.418 1.690 1.00 57.25 112 PRO A C 1
ATOM 886 O O . PRO A 1 112 ? 37.697 27.809 1.350 1.00 57.25 112 PRO A O 1
ATOM 889 N N . GLU A 1 113 ? 36.493 29.717 1.445 1.00 58.88 113 GLU A N 1
ATOM 890 C CA . GLU A 1 113 ? 37.546 30.559 0.890 1.00 58.88 113 GLU A CA 1
ATOM 891 C C . GLU A 1 113 ? 38.749 30.477 1.824 1.00 58.88 113 GLU A C 1
ATOM 893 O O . GLU A 1 113 ? 38.774 31.077 2.904 1.00 58.88 113 GLU A O 1
ATOM 898 N N . THR A 1 114 ? 39.740 29.679 1.422 1.00 61.88 114 THR A N 1
ATOM 899 C CA . THR A 1 114 ? 40.987 29.537 2.154 1.00 61.88 114 THR A CA 1
ATOM 900 C C . THR A 1 114 ? 41.616 30.912 2.193 1.00 61.88 114 THR A C 1
ATOM 902 O O . THR A 1 114 ? 42.159 31.393 1.198 1.00 61.88 114 THR A O 1
ATOM 905 N N . ARG A 1 115 ? 41.524 31.543 3.366 1.00 59.31 115 ARG A N 1
ATOM 906 C CA . ARG A 1 115 ? 42.195 32.794 3.694 1.00 59.31 115 ARG A CA 1
ATOM 907 C C . ARG A 1 115 ? 43.694 32.555 3.595 1.00 59.31 115 ARG A C 1
ATOM 909 O O . ARG A 1 115 ? 44.349 32.243 4.587 1.00 59.31 115 ARG A O 1
ATOM 916 N N . ALA A 1 116 ? 44.225 32.696 2.385 1.00 54.16 116 ALA A N 1
ATOM 917 C CA . ALA A 1 116 ? 45.645 32.727 2.098 1.00 54.16 116 ALA A CA 1
ATOM 918 C C . ALA A 1 116 ? 46.211 34.031 2.670 1.00 54.16 116 ALA A C 1
ATOM 920 O O . ALA A 1 116 ? 46.483 34.997 1.959 1.00 54.16 116 ALA A O 1
ATOM 921 N N . ALA A 1 117 ? 46.343 34.062 3.996 1.00 56.88 117 ALA A N 1
ATOM 922 C CA . ALA A 1 117 ? 47.083 35.069 4.724 1.00 56.88 117 ALA A CA 1
ATOM 923 C C . ALA A 1 117 ? 48.571 34.865 4.418 1.00 56.88 117 ALA A C 1
ATOM 925 O O . ALA A 1 117 ? 49.305 34.263 5.197 1.00 56.88 117 ALA A O 1
ATOM 926 N N . TRP A 1 118 ? 49.001 35.335 3.247 1.00 55.56 118 TRP A N 1
ATOM 927 C CA . TRP A 1 118 ? 50.410 35.436 2.895 1.00 55.56 118 TRP A CA 1
ATOM 928 C C . TRP A 1 118 ? 51.087 36.384 3.894 1.00 55.56 118 TRP A C 1
ATOM 930 O O . TRP A 1 118 ? 50.744 37.570 3.921 1.00 55.56 118 TRP A O 1
ATOM 940 N N . PRO A 1 119 ? 52.051 35.924 4.713 1.00 55.47 119 PRO A N 1
ATOM 941 C CA . PRO A 1 119 ? 52.843 36.841 5.509 1.00 55.47 119 PRO A CA 1
ATOM 942 C C . PRO A 1 119 ? 53.784 37.589 4.562 1.00 55.47 119 PRO A C 1
ATOM 944 O O . PRO A 1 119 ? 54.788 37.044 4.102 1.00 55.47 119 PRO A O 1
ATOM 947 N N . VAL A 1 120 ? 53.455 38.850 4.275 1.00 56.81 120 VAL A N 1
ATOM 948 C CA . VAL A 1 120 ? 54.319 39.770 3.528 1.00 56.81 120 VAL A CA 1
ATOM 949 C C . VAL A 1 120 ? 55.605 39.987 4.328 1.00 56.81 120 VAL A C 1
ATOM 951 O O . VAL A 1 120 ? 55.674 40.842 5.209 1.00 56.81 120 VAL A O 1
ATOM 954 N N . ARG A 1 121 ? 56.644 39.205 4.028 1.00 52.22 121 ARG A N 1
ATOM 955 C CA . ARG A 1 121 ? 58.009 39.498 4.469 1.00 52.22 121 ARG A CA 1
ATOM 956 C C . ARG A 1 121 ? 58.656 40.410 3.435 1.00 52.22 121 ARG A C 1
ATOM 958 O O . ARG A 1 121 ? 59.001 39.973 2.341 1.00 52.22 121 ARG A O 1
ATOM 965 N N . GLN A 1 122 ? 58.766 41.689 3.784 1.00 56.41 122 GLN A N 1
ATOM 966 C CA . GLN A 1 122 ? 59.465 42.689 2.979 1.00 56.41 122 GLN A CA 1
ATOM 967 C C . GLN A 1 122 ? 60.965 42.346 2.839 1.00 56.41 122 GLN A C 1
ATOM 969 O O . GLN A 1 122 ? 61.535 41.743 3.752 1.00 56.41 122 GLN A O 1
ATOM 974 N N . PRO A 1 123 ? 61.620 42.751 1.735 1.00 63.06 123 PRO A N 1
ATOM 975 C CA . PRO A 1 123 ? 63.079 42.717 1.604 1.00 63.06 123 PRO A CA 1
ATOM 976 C C . PRO A 1 123 ? 63.707 43.861 2.434 1.00 63.06 123 PRO A C 1
ATOM 978 O O . PRO A 1 123 ? 62.992 44.800 2.799 1.00 63.06 123 PRO A O 1
ATOM 981 N N . PRO A 1 124 ? 65.028 43.839 2.716 1.00 54.25 124 PRO A N 1
ATOM 982 C CA . PRO A 1 124 ? 65.905 44.574 1.793 1.00 54.25 124 PRO A CA 1
ATOM 983 C C . PRO A 1 124 ? 67.370 44.085 1.653 1.00 54.25 124 PRO A C 1
ATOM 985 O O . PRO A 1 124 ? 67.941 43.447 2.530 1.00 54.25 124 PRO A O 1
ATOM 988 N N . SER A 1 125 ? 67.983 44.595 0.579 1.00 45.19 125 SER A N 1
ATOM 989 C CA . SER A 1 125 ? 69.395 44.997 0.437 1.00 45.19 125 SER A CA 1
ATOM 990 C C . SER A 1 125 ? 70.510 43.989 0.120 1.00 45.19 125 SER A C 1
ATOM 992 O O . SER A 1 125 ? 70.720 42.964 0.757 1.00 45.19 125 SER A O 1
ATOM 994 N N . SER A 1 126 ? 71.281 44.420 -0.880 1.00 54.34 126 SER A N 1
ATOM 995 C CA . SER A 1 126 ? 72.496 43.863 -1.467 1.00 54.34 126 SER A CA 1
ATOM 996 C C . SER A 1 126 ? 73.656 43.608 -0.500 1.00 54.34 126 SER A C 1
ATOM 998 O O . SER A 1 126 ? 73.878 44.367 0.441 1.00 54.34 126 SER A O 1
ATOM 1000 N N . SER A 1 127 ? 74.520 42.665 -0.887 1.00 62.47 127 SER A N 1
ATOM 1001 C CA . SER A 1 127 ? 75.952 42.692 -0.572 1.00 62.47 127 SER A CA 1
ATOM 1002 C C . SER A 1 127 ? 76.755 42.329 -1.824 1.00 62.47 127 SER A C 1
ATOM 1004 O O . SER A 1 127 ? 76.530 41.286 -2.431 1.00 62.47 127 SER A O 1
ATOM 1006 N N . THR A 1 128 ? 77.678 43.207 -2.207 1.00 57.09 128 THR A N 1
ATOM 1007 C CA . THR A 1 128 ? 78.618 43.063 -3.336 1.00 57.09 128 THR A CA 1
ATOM 1008 C C . THR A 1 128 ? 79.750 42.068 -3.007 1.00 57.09 128 THR A C 1
ATOM 1010 O O . THR A 1 128 ? 79.884 41.697 -1.840 1.00 57.09 128 THR A O 1
ATOM 1013 N N . CYS A 1 129 ? 80.591 41.747 -4.014 1.00 58.66 129 CYS A N 1
ATOM 1014 C CA . CYS A 1 129 ? 82.012 41.292 -3.969 1.00 58.66 129 CYS A CA 1
ATOM 1015 C C . CYS A 1 129 ? 82.282 39.892 -4.614 1.00 58.66 129 CYS A C 1
ATOM 1017 O O . CYS A 1 129 ? 81.326 39.146 -4.814 1.00 58.66 129 CYS A O 1
ATOM 1019 N N . PRO A 1 130 ? 83.511 39.598 -5.124 1.00 60.88 130 PRO A N 1
ATOM 1020 C CA 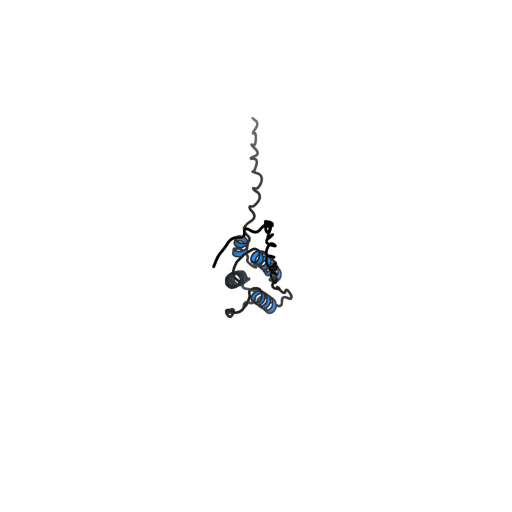. PRO A 1 130 ? 83.721 39.280 -6.554 1.00 60.88 130 PRO A CA 1
ATOM 1021 C C . PRO A 1 130 ? 84.432 37.892 -6.742 1.00 60.88 130 PRO A C 1
ATOM 1023 O O . PRO A 1 130 ? 84.285 37.051 -5.860 1.00 60.88 130 PRO A O 1
ATOM 1026 N N . SER A 1 131 ? 85.140 37.481 -7.813 1.00 43.34 131 SER A N 1
ATOM 1027 C CA . SER A 1 131 ? 85.843 38.179 -8.915 1.00 43.34 131 SER A CA 1
ATOM 1028 C C . SER A 1 131 ? 86.131 37.277 -10.133 1.00 43.34 131 SER A C 1
ATOM 1030 O O . SER A 1 131 ? 86.060 36.050 -10.052 1.00 43.34 131 SER A O 1
ATOM 1032 N N . SER A 1 132 ? 86.607 37.888 -11.224 1.00 42.56 132 SER A N 1
ATOM 1033 C CA . SER A 1 132 ? 87.732 37.383 -12.035 1.00 42.56 132 SER A CA 1
ATOM 1034 C C . SER A 1 132 ? 88.645 38.555 -12.390 1.00 42.56 132 SER A C 1
ATOM 1036 O O . SER A 1 132 ? 88.085 39.662 -12.554 1.00 42.56 132 SER A O 1
#

Foldseek 3Di:
DDDDDPPPPDDDPDDPDPDQLVVVLLVQACVPPDLLVSVVSLVVSVVSDPDAQVVSLVSSVVRYDPPQDDDDDDDPPDGNQRRSQVSCVSRPHPDHDDDDPPCPPPPPPDPPPPPPPPPPDDDDDDDDDDDD